Protein AF-A0A1N6K2R1-F1 (afdb_monomer)

Secondary structure (DSSP,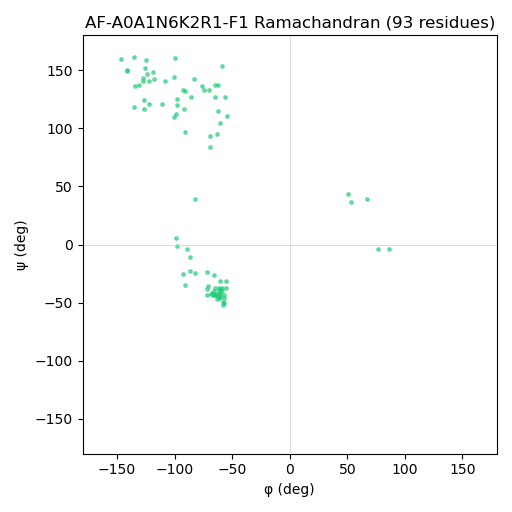 8-state):
---------EEEEEEEEE-SSSTTEEEEEEEEEETTEEEEEEEEEEEEGGGEETTTTEE-TTSHHHHHHHHHHHHHHHHHHHHHHHHHHHHHHT-

InterPro domains:
  IPR035386 Arm, DNA-binding domain [PF17293] (16-92)

Organism: NCBI:txid536979

Nearest PDB structures (foldseek):
  6osx-assembly1_A  TM=4.018E-01  e=1.718E+00  Enterobacter cloacae
  7wn3-assembly1_F  TM=4.623E-01  e=4.032E+00  Homo sapiens
  3ths-assembly1_B  TM=3.609E-01  e=2.708E+00  Rattus norvegicus

Mean predicted aligned error: 6.16 Å

Radius of gyration: 16.41 Å; Cα contacts (8 Å, |Δi|>4): 125; chains: 1; bounding box: 39×26×52 Å

pLDDT: mean 88.37, std 15.45, range [33.62, 97.56]

Foldseek 3Di:
DDPPPQDFDWDKAKDWDQDPVDPQKTWIWIWIATSNDTDIDTPPDIDGPVQADHVRRAGNPPDPVRVVRRVVVVVVRVVVVVVVVVVVVVVVVVD

Sequence (95 aa):
MILNAQANTFDVHFLTRKSRSTKGMCDIFARITMNGQPKESAIKAEISAKDWNRKKGQPKSTTPELKKLEEHLDTIKARMFTHYHGLENKGRRLM

Solvent-accessible surface area (backbone atoms only — not comparable to full-atom values): 5589 Å² total; per-residue (Å²): 137,82,84,75,75,80,67,87,43,78,48,78,46,41,49,74,45,78,38,90,88,42,90,70,30,18,36,34,28,41,37,39,29,46,70,88,47,74,47,77,44,79,66,89,43,73,44,47,60,88,48,48,36,79,92,78,35,42,52,44,77,81,46,75,69,34,37,53,50,40,56,50,51,51,52,52,51,52,50,52,53,53,51,50,55,53,52,53,55,52,56,62,70,78,106

Structure (mmCIF, N/CA/C/O backbone):
data_AF-A0A1N6K2R1-F1
#
_entry.id   AF-A0A1N6K2R1-F1
#
loop_
_atom_site.group_PDB
_atom_site.id
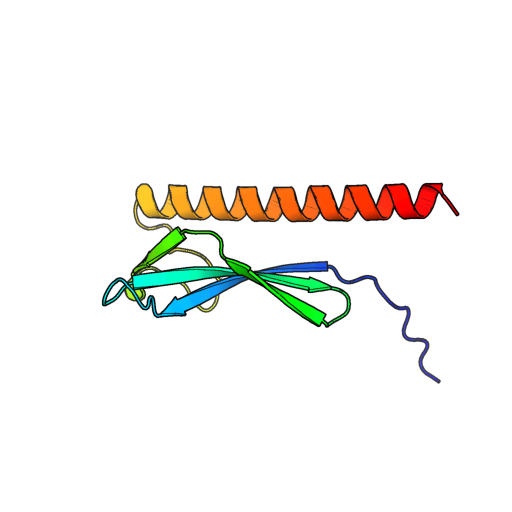_atom_site.type_symbol
_atom_site.label_atom_id
_atom_site.label_alt_id
_atom_site.la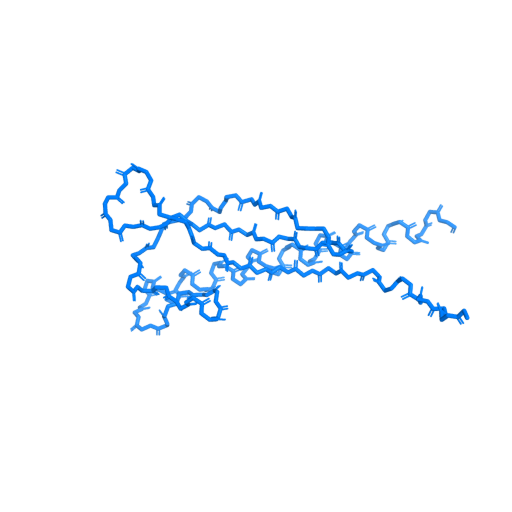bel_comp_id
_atom_site.label_asym_id
_atom_site.label_entity_id
_atom_site.label_seq_id
_atom_site.pdbx_PDB_ins_code
_atom_site.Cartn_x
_atom_site.Cartn_y
_atom_site.Cartn_z
_atom_site.occupancy
_atom_site.B_iso_or_equiv
_atom_site.auth_seq_id
_atom_site.auth_comp_id
_atom_site.auth_asym_id
_atom_site.auth_atom_id
_atom_site.pdbx_PDB_model_num
ATOM 1 N N . MET A 1 1 ? 1.376 -14.250 -36.496 1.00 33.62 1 MET A N 1
ATOM 2 C CA . MET A 1 1 ? 2.429 -13.848 -35.540 1.00 33.62 1 MET A CA 1
ATOM 3 C C . MET A 1 1 ? 2.082 -12.458 -35.038 1.00 33.62 1 MET A C 1
ATOM 5 O O . MET A 1 1 ? 2.163 -11.525 -35.820 1.00 33.62 1 MET A O 1
ATOM 9 N N . ILE A 1 2 ? 1.608 -12.318 -33.799 1.00 35.53 2 ILE A N 1
ATOM 10 C CA . ILE A 1 2 ? 1.464 -10.993 -33.180 1.00 35.53 2 ILE A CA 1
ATOM 11 C C . ILE A 1 2 ? 2.766 -10.744 -32.423 1.00 35.53 2 ILE A C 1
ATOM 13 O O . ILE A 1 2 ? 3.114 -11.508 -31.525 1.00 35.53 2 ILE A O 1
ATOM 17 N N . LEU A 1 3 ? 3.506 -9.717 -32.838 1.00 37.94 3 LEU A N 1
ATOM 18 C CA . LEU A 1 3 ? 4.634 -9.173 -32.091 1.00 37.94 3 LEU A CA 1
ATOM 19 C C . LEU A 1 3 ? 4.093 -8.630 -30.764 1.00 37.94 3 LEU A C 1
ATOM 21 O O . LEU A 1 3 ? 3.615 -7.501 -30.699 1.00 37.94 3 LEU A O 1
ATOM 25 N N . ASN A 1 4 ? 4.147 -9.436 -29.703 1.00 46.22 4 ASN A N 1
ATOM 26 C CA . ASN A 1 4 ? 4.049 -8.907 -28.350 1.00 46.22 4 ASN A CA 1
ATOM 27 C C . ASN A 1 4 ? 5.341 -8.133 -28.099 1.00 46.22 4 ASN A C 1
ATOM 29 O O . ASN A 1 4 ? 6.355 -8.709 -27.711 1.00 46.22 4 ASN A O 1
ATOM 33 N N . ALA A 1 5 ? 5.314 -6.826 -28.356 1.00 45.41 5 ALA A N 1
ATOM 34 C CA . ALA A 1 5 ? 6.280 -5.925 -27.758 1.00 45.41 5 ALA A CA 1
ATOM 35 C C . ALA A 1 5 ? 6.198 -6.156 -26.246 1.00 45.41 5 ALA A C 1
ATOM 37 O O . ALA A 1 5 ? 5.167 -5.895 -25.624 1.00 45.41 5 ALA A O 1
ATOM 38 N N . GLN A 1 6 ? 7.243 -6.745 -25.672 1.00 50.84 6 GLN A N 1
ATOM 39 C CA . GLN A 1 6 ? 7.323 -7.003 -24.246 1.00 50.84 6 GLN A CA 1
ATOM 40 C C . GLN A 1 6 ? 7.475 -5.654 -23.542 1.00 50.84 6 GLN A C 1
ATOM 42 O O . GLN A 1 6 ? 8.580 -5.186 -23.292 1.00 50.84 6 GLN A O 1
ATOM 47 N N . ALA A 1 7 ? 6.353 -4.979 -23.291 1.00 58.03 7 ALA A N 1
ATOM 48 C CA . ALA A 1 7 ? 6.334 -3.825 -22.415 1.00 58.03 7 ALA A CA 1
ATOM 49 C C . ALA A 1 7 ? 6.765 -4.330 -21.037 1.00 58.03 7 ALA A C 1
ATOM 51 O O . ALA A 1 7 ? 6.076 -5.166 -20.444 1.00 58.03 7 ALA A O 1
ATOM 52 N N . ASN A 1 8 ? 7.919 -3.866 -20.553 1.00 67.75 8 ASN A N 1
ATOM 53 C CA . ASN A 1 8 ? 8.292 -4.077 -19.164 1.00 67.75 8 ASN A CA 1
ATOM 54 C C . ASN A 1 8 ? 7.215 -3.410 -18.306 1.00 67.75 8 ASN A C 1
ATOM 56 O O . ASN A 1 8 ? 7.119 -2.186 -18.242 1.00 67.75 8 ASN A O 1
ATOM 60 N N . THR A 1 9 ? 6.343 -4.223 -17.722 1.00 85.19 9 THR A N 1
ATOM 61 C CA . THR A 1 9 ? 5.227 -3.742 -16.909 1.00 85.19 9 THR A CA 1
ATOM 62 C C . THR A 1 9 ? 5.647 -3.826 -15.459 1.00 85.19 9 THR A C 1
ATOM 64 O O . THR A 1 9 ? 6.053 -4.890 -14.994 1.00 85.19 9 THR A O 1
ATOM 67 N N . PHE A 1 10 ? 5.562 -2.703 -14.754 1.00 91.25 10 PHE A N 1
ATOM 68 C CA . PHE A 1 10 ? 5.799 -2.613 -13.321 1.00 91.25 10 PHE A CA 1
ATOM 69 C C . PHE A 1 10 ? 4.597 -1.941 -12.674 1.00 91.25 10 PHE A C 1
ATOM 71 O O . PHE A 1 10 ? 4.210 -0.838 -13.056 1.00 91.25 10 PHE A O 1
ATOM 78 N N . ASP A 1 11 ? 4.012 -2.614 -11.694 1.00 94.25 11 ASP A N 1
ATOM 79 C CA . ASP A 1 11 ? 2.858 -2.114 -10.969 1.00 94.25 11 ASP A CA 1
ATOM 80 C C . ASP A 1 11 ? 2.943 -2.461 -9.479 1.00 94.25 11 ASP A C 1
ATOM 82 O O . ASP A 1 11 ? 3.536 -3.467 -9.080 1.00 94.25 11 ASP A O 1
ATOM 86 N N . VAL A 1 12 ? 2.352 -1.600 -8.651 1.00 95.62 12 VAL A N 1
ATOM 87 C CA . VAL A 1 12 ? 2.331 -1.734 -7.194 1.00 95.62 12 VAL A CA 1
ATOM 88 C C . VAL A 1 12 ? 0.923 -1.451 -6.686 1.00 95.62 12 VAL A C 1
ATOM 90 O O . VAL A 1 12 ? 0.421 -0.324 -6.768 1.00 95.62 12 VAL A O 1
ATOM 93 N N . HIS A 1 13 ? 0.328 -2.465 -6.066 1.00 95.81 13 HIS A N 1
ATOM 94 C CA . HIS A 1 13 ? -0.947 -2.369 -5.362 1.00 95.81 13 HIS A CA 1
ATOM 95 C C . HIS A 1 13 ? -0.821 -2.864 -3.931 1.00 95.81 13 HIS A C 1
ATOM 97 O O . HIS A 1 13 ? -0.028 -3.756 -3.644 1.00 95.81 13 HIS A O 1
ATOM 103 N N . PHE A 1 14 ? -1.650 -2.337 -3.034 1.00 97.56 14 PHE A N 1
ATOM 104 C CA . PHE A 1 14 ? -1.738 -2.851 -1.676 1.00 97.56 14 PHE A CA 1
ATOM 105 C C . PHE A 1 14 ? -2.949 -3.763 -1.513 1.00 97.56 14 PHE A C 1
ATOM 107 O O . PHE A 1 14 ? -4.021 -3.541 -2.081 1.00 97.56 14 PHE A O 1
ATOM 114 N N . LEU A 1 15 ? -2.772 -4.803 -0.709 1.00 96.69 15 LEU A N 1
ATOM 115 C CA . LEU A 1 15 ? -3.822 -5.730 -0.317 1.00 96.69 15 LEU A CA 1
ATOM 116 C C . LEU A 1 15 ? -3.736 -6.013 1.175 1.00 96.69 15 LEU A C 1
ATOM 118 O O . LEU A 1 15 ? -2.708 -5.794 1.810 1.00 96.69 15 LEU A O 1
ATOM 122 N N . THR A 1 16 ? -4.828 -6.524 1.725 1.00 96.94 16 THR A N 1
ATOM 123 C CA . THR A 1 16 ? -4.923 -6.892 3.133 1.00 96.94 16 THR A CA 1
ATOM 124 C C . THR A 1 16 ? -5.182 -8.383 3.287 1.00 96.94 16 THR A C 1
ATOM 126 O O . THR A 1 16 ? -5.921 -8.989 2.506 1.00 96.94 16 THR A O 1
ATOM 129 N N . ARG A 1 17 ? -4.576 -8.987 4.311 1.00 95.25 17 ARG A N 1
ATOM 130 C CA . ARG A 1 17 ? -4.861 -10.361 4.747 1.00 95.25 17 ARG A CA 1
ATOM 131 C C . ARG A 1 17 ? -5.245 -10.333 6.217 1.00 95.25 17 ARG A C 1
ATOM 133 O O . ARG A 1 17 ? -4.754 -9.498 6.965 1.00 95.25 17 ARG A O 1
ATOM 140 N N . LYS A 1 18 ? -6.140 -11.229 6.635 1.00 95.12 18 LYS A N 1
ATOM 141 C CA . LYS A 1 18 ? -6.577 -11.304 8.034 1.00 95.12 18 LYS A CA 1
ATOM 142 C C . LYS A 1 18 ? -5.359 -11.498 8.943 1.00 95.12 18 LYS A C 1
ATOM 144 O O . LYS A 1 18 ? -4.590 -12.433 8.720 1.00 95.12 18 LYS A O 1
ATOM 149 N N . SER A 1 19 ? -5.225 -10.640 9.951 1.00 92.81 19 SER A N 1
ATOM 150 C CA . SER A 1 19 ? -4.154 -10.755 10.937 1.00 92.81 19 SER A CA 1
ATOM 151 C C . SER A 1 19 ? -4.330 -12.038 11.743 1.00 92.81 19 SER A C 1
ATOM 153 O O . SER A 1 19 ? -5.447 -12.411 12.124 1.00 92.81 19 SER A O 1
ATOM 155 N N . ARG A 1 20 ? -3.217 -12.738 11.980 1.00 88.50 20 ARG A N 1
ATOM 156 C CA . ARG A 1 20 ? -3.187 -13.922 12.855 1.00 88.50 20 ARG A CA 1
ATOM 157 C C . ARG A 1 20 ? -3.077 -13.539 14.328 1.00 88.50 20 ARG A C 1
ATOM 159 O O . ARG A 1 20 ? -3.494 -14.322 15.174 1.00 88.50 20 ARG A O 1
ATOM 166 N N . SER A 1 21 ? -2.538 -12.356 14.611 1.00 87.06 21 SER A N 1
ATOM 167 C CA . SER A 1 21 ? -2.251 -11.890 15.967 1.00 87.06 21 SER A CA 1
ATOM 168 C C . SER A 1 21 ? -3.421 -11.115 16.565 1.00 87.06 21 SER A C 1
ATOM 170 O O . SER A 1 21 ? -3.696 -11.243 17.755 1.00 87.06 21 SER A O 1
ATOM 172 N N . THR A 1 22 ? -4.152 -10.358 15.739 1.00 91.00 22 THR A N 1
ATOM 173 C CA . THR A 1 22 ? -5.143 -9.395 16.232 1.00 91.00 22 THR A CA 1
ATOM 174 C C . THR A 1 22 ? -6.512 -9.613 15.586 1.00 91.00 22 THR A C 1
ATOM 176 O O . THR A 1 22 ? -6.705 -9.454 14.377 1.00 91.00 22 THR A O 1
ATOM 179 N N . LYS A 1 23 ? -7.520 -9.969 16.395 1.00 92.50 23 LYS A N 1
ATOM 180 C CA . LYS A 1 23 ? -8.887 -10.223 15.910 1.00 92.50 23 LYS A CA 1
ATOM 181 C C . LYS A 1 23 ? -9.508 -8.940 15.342 1.00 92.50 23 LYS A C 1
ATOM 183 O O . LYS A 1 23 ? -9.580 -7.925 16.021 1.00 92.50 23 LYS A O 1
ATOM 188 N N . GLY A 1 24 ? -10.010 -9.008 14.108 1.00 92.69 24 GLY A N 1
ATOM 189 C CA . GLY A 1 24 ? -10.670 -7.880 13.431 1.00 92.69 24 GLY A CA 1
ATOM 190 C C . GLY A 1 24 ? -9.722 -6.934 12.682 1.00 92.69 24 GLY A C 1
ATOM 191 O O . GLY A 1 24 ? -10.197 -6.039 11.976 1.00 92.69 24 GLY A O 1
ATOM 192 N N . MET A 1 25 ? -8.410 -7.165 12.777 1.00 95.88 25 MET A N 1
ATOM 193 C CA . MET A 1 25 ? -7.389 -6.440 12.025 1.00 95.88 25 MET A CA 1
ATOM 194 C C . MET A 1 25 ? -6.920 -7.245 10.815 1.00 95.88 25 MET A C 1
ATOM 196 O O . MET A 1 25 ? -7.113 -8.463 10.713 1.00 95.88 25 MET A O 1
ATOM 200 N N . CYS A 1 26 ? -6.318 -6.536 9.874 1.00 96.62 26 CYS A N 1
ATOM 201 C CA . CYS A 1 26 ? -5.689 -7.094 8.698 1.00 96.62 26 CYS A CA 1
ATOM 202 C C . CYS A 1 26 ? -4.286 -6.522 8.526 1.00 96.62 26 CYS A C 1
ATOM 204 O O . CYS A 1 26 ? -4.101 -5.310 8.618 1.00 96.62 26 CYS A O 1
ATOM 206 N N . ASP A 1 27 ? -3.346 -7.397 8.191 1.00 96.75 27 ASP A N 1
ATOM 207 C CA . ASP A 1 27 ? -1.990 -7.049 7.791 1.00 96.75 27 ASP A CA 1
ATOM 208 C C . ASP A 1 27 ? -1.993 -6.516 6.354 1.00 96.75 27 ASP A C 1
ATOM 210 O O . ASP A 1 27 ? -2.645 -7.090 5.471 1.00 96.75 27 ASP A O 1
ATOM 214 N N . ILE A 1 28 ? -1.249 -5.438 6.110 1.00 97.38 28 ILE A N 1
ATOM 215 C CA . ILE A 1 28 ? -1.101 -4.817 4.791 1.00 97.38 28 ILE A CA 1
ATOM 216 C C . ILE A 1 28 ? 0.129 -5.385 4.073 1.00 97.38 28 ILE A C 1
ATOM 218 O O . ILE A 1 28 ? 1.234 -5.450 4.621 1.00 97.38 28 ILE A O 1
ATOM 222 N N . PHE A 1 29 ? -0.059 -5.742 2.806 1.00 97.56 29 PHE A N 1
ATOM 223 C CA . PHE A 1 29 ? 0.976 -6.226 1.900 1.00 97.56 29 PHE A CA 1
ATOM 224 C C . PHE A 1 29 ? 1.044 -5.337 0.661 1.00 97.56 29 PHE A C 1
ATOM 226 O O . PHE A 1 29 ? 0.011 -4.955 0.113 1.00 97.56 29 PHE A O 1
ATOM 233 N N . ALA A 1 30 ? 2.254 -5.063 0.181 1.00 97.31 30 ALA A N 1
ATOM 234 C CA . ALA A 1 30 ? 2.471 -4.585 -1.175 1.00 97.31 30 ALA A CA 1
ATOM 235 C C . ALA A 1 30 ? 2.570 -5.783 -2.116 1.00 97.31 30 ALA A C 1
ATOM 237 O O . ALA A 1 30 ? 3.387 -6.678 -1.911 1.00 97.31 30 ALA A O 1
ATOM 238 N N . ARG A 1 31 ? 1.758 -5.772 -3.165 1.00 96.56 31 ARG A N 1
ATOM 239 C CA . ARG A 1 31 ? 1.838 -6.660 -4.315 1.00 96.56 31 ARG A CA 1
ATOM 240 C C . ARG A 1 31 ? 2.520 -5.906 -5.447 1.00 96.56 31 ARG A C 1
ATOM 242 O O . ARG A 1 31 ? 1.945 -4.984 -6.020 1.00 96.56 31 ARG A O 1
ATOM 249 N N . ILE A 1 32 ? 3.739 -6.320 -5.746 1.00 95.69 32 ILE A N 1
ATOM 250 C CA . ILE A 1 32 ? 4.567 -5.794 -6.824 1.00 95.69 32 ILE A CA 1
ATOM 251 C C . ILE A 1 32 ? 4.411 -6.750 -8.000 1.00 95.69 32 ILE A C 1
ATOM 253 O O . ILE A 1 32 ? 4.708 -7.935 -7.863 1.00 95.69 32 ILE A O 1
ATOM 257 N N . THR A 1 33 ? 3.927 -6.268 -9.138 1.00 94.44 33 THR A N 1
ATOM 258 C CA . THR A 1 33 ? 3.758 -7.081 -10.346 1.00 94.44 33 THR A CA 1
ATOM 259 C C . THR A 1 33 ? 4.757 -6.628 -11.392 1.00 94.44 33 THR A C 1
ATOM 261 O O . THR A 1 33 ? 4.748 -5.469 -11.792 1.00 94.44 33 THR A O 1
ATOM 264 N N . MET A 1 34 ? 5.610 -7.552 -11.830 1.00 91.06 34 MET A N 1
ATOM 265 C CA . MET A 1 34 ? 6.600 -7.320 -12.877 1.00 91.06 34 MET A CA 1
ATOM 266 C C . MET A 1 34 ? 6.384 -8.311 -14.009 1.00 91.06 34 MET A C 1
ATOM 268 O O . MET A 1 34 ? 6.438 -9.516 -13.772 1.00 91.06 34 MET A O 1
ATOM 272 N N . ASN A 1 35 ? 6.128 -7.831 -15.226 1.00 89.44 35 ASN A N 1
ATOM 273 C CA . ASN A 1 35 ? 5.937 -8.684 -16.409 1.00 89.44 35 ASN A CA 1
ATOM 274 C C . ASN A 1 35 ? 4.909 -9.805 -16.177 1.00 89.44 35 ASN A C 1
ATOM 276 O O . ASN A 1 35 ? 5.127 -10.969 -16.510 1.00 89.44 35 ASN A O 1
ATOM 280 N N . GLY A 1 36 ? 3.793 -9.448 -15.534 1.00 86.19 36 GLY A N 1
ATOM 281 C CA . GLY A 1 36 ? 2.715 -10.372 -15.176 1.00 86.19 36 GLY A CA 1
ATOM 282 C C . GLY A 1 36 ? 2.998 -11.281 -13.974 1.00 86.19 36 GLY A C 1
ATOM 283 O O . GLY A 1 36 ? 2.099 -12.005 -13.550 1.00 86.19 36 GLY A O 1
ATOM 284 N N . GLN A 1 37 ? 4.195 -11.236 -13.381 1.00 91.38 37 GLN A N 1
ATOM 285 C CA . GLN A 1 37 ? 4.549 -12.032 -12.206 1.00 91.38 37 GLN A CA 1
ATOM 286 C C . GLN A 1 37 ? 4.425 -11.207 -10.916 1.00 91.38 37 GLN A C 1
ATOM 288 O O . GLN A 1 37 ? 5.202 -10.273 -10.705 1.00 91.38 37 GLN A O 1
ATOM 293 N N . PRO A 1 38 ? 3.467 -11.532 -10.028 1.00 93.56 38 PRO A N 1
ATOM 294 C CA . PRO A 1 38 ? 3.322 -10.846 -8.755 1.00 93.56 38 PRO A CA 1
ATOM 295 C C . PRO A 1 38 ? 4.265 -11.410 -7.686 1.00 93.56 38 PRO A C 1
ATOM 297 O O . PRO A 1 38 ? 4.452 -12.622 -7.556 1.00 93.56 38 PRO A O 1
ATOM 300 N N . LYS A 1 39 ? 4.793 -10.518 -6.854 1.00 95.25 39 LYS A N 1
ATOM 301 C CA . LYS A 1 39 ? 5.459 -10.813 -5.584 1.00 95.25 39 LYS A CA 1
ATOM 302 C C . LYS A 1 39 ? 4.814 -9.976 -4.488 1.00 95.25 39 LYS A C 1
ATOM 304 O O . LYS A 1 39 ? 4.469 -8.819 -4.709 1.00 95.25 39 LYS A O 1
ATOM 309 N N . GLU A 1 40 ? 4.640 -10.563 -3.312 1.00 95.50 40 GLU A N 1
ATOM 310 C CA . GLU A 1 40 ? 4.068 -9.877 -2.152 1.00 95.50 40 GLU A CA 1
ATOM 311 C C . GLU A 1 40 ? 5.148 -9.610 -1.103 1.00 95.50 40 GLU A C 1
ATOM 313 O O . GLU A 1 40 ? 6.009 -10.454 -0.858 1.00 95.50 40 GLU A O 1
ATOM 318 N N . SER A 1 41 ? 5.081 -8.441 -0.470 1.00 93.50 41 SER A N 1
ATOM 319 C CA . SER A 1 41 ? 5.938 -8.050 0.647 1.00 93.50 41 SER A CA 1
ATOM 320 C C . SER A 1 41 ? 5.100 -7.428 1.759 1.00 93.50 41 SER A C 1
ATOM 322 O O . SER A 1 41 ? 4.208 -6.621 1.496 1.00 93.50 41 SER A O 1
ATOM 324 N N . ALA A 1 42 ? 5.368 -7.807 3.008 1.00 93.88 42 ALA A N 1
ATOM 325 C CA . ALA A 1 42 ? 4.657 -7.275 4.165 1.00 93.88 42 ALA A CA 1
ATOM 326 C C . ALA A 1 42 ? 5.116 -5.841 4.483 1.00 93.88 42 ALA A C 1
ATOM 328 O O . ALA A 1 42 ? 6.313 -5.574 4.575 1.00 93.88 42 ALA A O 1
ATOM 329 N N . ILE A 1 43 ? 4.164 -4.934 4.715 1.00 93.50 43 ILE A N 1
ATOM 330 C CA . ILE A 1 43 ? 4.418 -3.510 5.018 1.00 93.50 43 ILE A CA 1
ATOM 331 C C . ILE A 1 43 ? 4.573 -3.273 6.533 1.00 93.50 43 ILE A C 1
ATOM 333 O O . ILE A 1 43 ? 4.925 -2.180 6.961 1.00 93.50 43 ILE A O 1
ATOM 337 N N . LYS A 1 44 ? 4.391 -4.315 7.362 1.00 91.25 44 LYS A N 1
ATOM 338 C CA . LYS A 1 44 ? 4.410 -4.231 8.838 1.00 91.25 44 LYS A CA 1
ATOM 339 C C . LYS A 1 44 ? 3.447 -3.160 9.374 1.00 91.25 44 LYS A C 1
ATOM 341 O O . LYS A 1 44 ? 3.742 -2.474 10.346 1.00 91.25 44 LYS A O 1
ATOM 346 N N . ALA A 1 45 ? 2.300 -3.029 8.717 1.00 93.44 45 ALA A N 1
ATOM 347 C CA . ALA A 1 45 ? 1.208 -2.160 9.117 1.00 93.44 45 ALA A CA 1
ATOM 348 C C . ALA A 1 45 ? -0.081 -2.983 9.183 1.00 93.44 45 ALA A C 1
ATOM 350 O O . ALA A 1 45 ? -0.303 -3.858 8.341 1.00 93.44 45 ALA A O 1
ATOM 351 N N . GLU A 1 46 ? -0.925 -2.673 10.163 1.00 94.88 46 GLU A N 1
ATOM 352 C CA . GLU A 1 46 ? -2.237 -3.284 10.349 1.00 94.88 46 GLU A CA 1
ATOM 353 C C . GLU A 1 46 ? -3.341 -2.230 10.250 1.00 94.88 46 GLU A C 1
ATOM 355 O O . GLU A 1 46 ? -3.164 -1.070 10.624 1.00 94.88 46 GLU A O 1
ATOM 360 N N . ILE A 1 47 ? -4.506 -2.647 9.766 1.00 96.62 47 ILE A N 1
ATOM 361 C CA . ILE A 1 47 ? -5.710 -1.819 9.685 1.00 96.62 47 ILE A CA 1
ATOM 362 C C . ILE A 1 47 ? -6.947 -2.651 10.017 1.00 96.62 47 ILE A C 1
ATOM 364 O O . ILE A 1 47 ? -6.998 -3.849 9.734 1.00 96.62 47 ILE A O 1
ATOM 368 N N . SER A 1 48 ? -7.978 -2.029 10.591 1.00 97.12 48 SER A N 1
ATOM 369 C CA . SER A 1 48 ? -9.260 -2.708 10.768 1.00 97.12 48 SER A CA 1
ATOM 370 C C . SER A 1 48 ? -9.861 -3.084 9.414 1.00 97.12 48 SER A C 1
ATOM 372 O O . SER A 1 48 ? -9.894 -2.276 8.486 1.00 97.12 48 SER A O 1
ATOM 374 N N . ALA A 1 49 ? -10.416 -4.293 9.308 1.00 95.50 49 ALA A N 1
ATOM 375 C CA . ALA A 1 49 ? -11.034 -4.763 8.066 1.00 95.50 49 ALA A CA 1
ATOM 376 C C . ALA A 1 49 ? -12.138 -3.815 7.550 1.00 95.50 49 ALA A C 1
ATOM 378 O O . ALA A 1 49 ? -12.332 -3.682 6.342 1.00 95.50 49 ALA A O 1
ATOM 379 N N . LYS A 1 50 ? -12.840 -3.128 8.462 1.00 96.06 50 LYS A N 1
ATOM 380 C CA . LYS A 1 50 ? -13.909 -2.173 8.135 1.00 96.06 50 LYS A CA 1
ATOM 381 C C . LYS A 1 50 ? -13.385 -0.868 7.528 1.00 96.06 50 LYS A C 1
ATOM 383 O O . LYS A 1 50 ? -14.140 -0.192 6.830 1.00 96.06 50 LYS A O 1
ATOM 388 N N . ASP A 1 51 ? -12.129 -0.517 7.787 1.00 97.56 51 ASP A N 1
ATOM 389 C CA . ASP A 1 51 ? -11.519 0.754 7.387 1.00 97.56 51 ASP A CA 1
ATOM 390 C C . ASP A 1 51 ? -10.698 0.624 6.097 1.00 97.56 51 ASP A C 1
ATOM 392 O O . ASP A 1 51 ? -10.194 1.613 5.573 1.00 97.56 51 ASP A O 1
ATOM 396 N N . TRP A 1 52 ? -10.618 -0.581 5.526 1.00 97.44 52 TRP A N 1
ATOM 397 C CA . TRP A 1 52 ? -9.968 -0.834 4.244 1.00 97.44 52 TRP A CA 1
ATOM 398 C C . TRP A 1 52 ? -10.945 -0.723 3.068 1.00 97.44 52 TRP A C 1
ATOM 400 O O . TRP A 1 52 ? -12.011 -1.345 3.055 1.00 97.44 52 TRP A O 1
ATOM 410 N N . ASN A 1 53 ? -10.568 0.008 2.019 1.00 96.31 53 ASN A N 1
ATOM 411 C CA . ASN A 1 53 ? -11.277 -0.012 0.746 1.00 96.31 53 ASN A CA 1
ATOM 412 C C . ASN A 1 53 ? -10.670 -1.078 -0.175 1.00 96.31 53 ASN A C 1
ATOM 414 O O . ASN A 1 53 ? -9.704 -0.827 -0.894 1.00 96.31 53 ASN A O 1
ATOM 418 N N . ARG A 1 54 ? -11.278 -2.270 -0.204 1.00 92.81 54 AR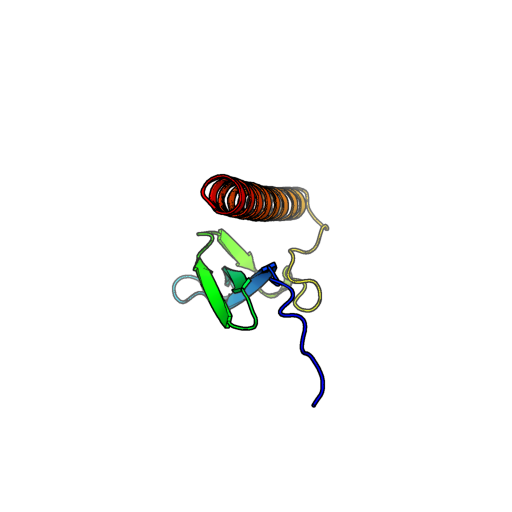G A N 1
ATOM 419 C CA . ARG A 1 54 ? -10.777 -3.408 -0.995 1.00 92.81 54 ARG A CA 1
ATOM 420 C C . ARG A 1 54 ? -10.709 -3.141 -2.502 1.00 92.81 54 ARG A C 1
ATOM 422 O O . ARG A 1 54 ? -9.842 -3.707 -3.154 1.00 92.81 54 ARG A O 1
ATOM 429 N N . LYS A 1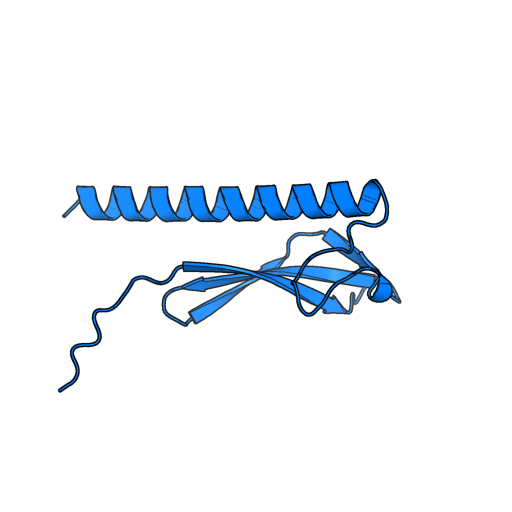 55 ? -11.600 -2.305 -3.052 1.00 92.50 55 LYS A N 1
ATOM 430 C CA . LYS A 1 55 ? -11.603 -1.981 -4.490 1.00 92.50 55 LYS A CA 1
ATOM 431 C C . LYS A 1 55 ? -10.434 -1.078 -4.869 1.00 92.50 55 LYS A C 1
ATOM 433 O O . LYS A 1 55 ? -9.863 -1.247 -5.936 1.00 92.50 55 LYS A O 1
ATOM 438 N N . LYS A 1 56 ? -10.102 -0.124 -3.998 1.00 93.06 56 LYS A N 1
ATOM 439 C CA . LYS A 1 56 ? -9.006 0.824 -4.223 1.00 93.06 56 LYS A CA 1
ATOM 440 C C . LYS A 1 56 ? -7.647 0.296 -3.753 1.00 93.06 56 LYS A C 1
ATOM 442 O O . LYS A 1 56 ? -6.622 0.757 -4.232 1.00 93.06 56 LYS A O 1
ATOM 447 N N . GLY A 1 57 ? -7.638 -0.667 -2.831 1.00 95.06 57 GLY A N 1
ATOM 448 C CA . GLY A 1 57 ? -6.407 -1.136 -2.199 1.00 95.06 57 GLY A CA 1
ATOM 449 C C . GLY A 1 57 ? -5.778 -0.058 -1.317 1.00 95.06 57 GLY A C 1
ATOM 450 O O . GLY A 1 57 ? -4.565 0.102 -1.332 1.00 95.06 57 GLY A O 1
ATOM 451 N N . GLN A 1 58 ? -6.599 0.704 -0.590 1.00 96.31 58 GLN A N 1
ATOM 452 C CA . GLN A 1 58 ? -6.138 1.787 0.283 1.00 96.31 58 GLN A CA 1
ATOM 453 C C . GLN A 1 58 ? -7.039 1.929 1.526 1.00 96.31 58 GLN A C 1
ATOM 455 O O . GLN A 1 58 ? -8.194 1.475 1.498 1.00 96.31 58 GLN A O 1
ATOM 460 N N . PRO A 1 59 ? -6.556 2.557 2.613 1.00 97.06 59 PRO A N 1
ATOM 461 C CA . PRO A 1 59 ? -7.377 2.947 3.755 1.00 97.06 59 PRO A CA 1
ATOM 462 C C . PRO A 1 59 ? -8.505 3.899 3.343 1.00 97.06 59 PRO A C 1
ATOM 464 O O . PRO A 1 59 ? -8.401 4.634 2.366 1.00 97.06 59 PRO A O 1
ATOM 467 N N . LYS A 1 60 ? -9.606 3.922 4.091 1.00 96.31 60 LYS A N 1
ATOM 468 C CA . LYS A 1 60 ? -10.612 4.983 3.958 1.00 96.31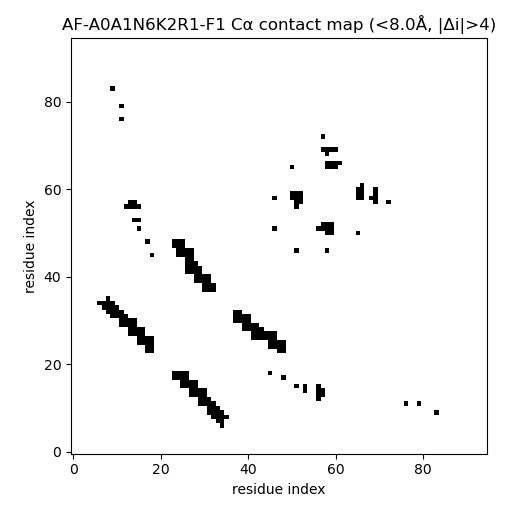 60 LYS A CA 1
ATOM 469 C C . LYS A 1 60 ? -10.044 6.301 4.491 1.00 96.31 60 LYS A C 1
ATOM 471 O O . LYS A 1 60 ? -9.580 6.342 5.617 1.00 96.31 60 LYS A O 1
ATOM 476 N N . SER A 1 61 ? -10.186 7.405 3.769 1.00 92.25 61 SER A N 1
ATOM 477 C CA . SER A 1 61 ? -9.638 8.716 4.170 1.00 92.25 61 SER A CA 1
ATOM 478 C C . SER A 1 61 ? -10.520 9.484 5.177 1.00 92.25 61 SER A C 1
ATOM 480 O O . SER A 1 61 ? -10.710 10.695 5.053 1.00 92.25 61 SER A O 1
ATOM 482 N N . THR A 1 62 ? -11.128 8.789 6.146 1.00 94.62 62 THR A N 1
ATOM 483 C CA . THR A 1 62 ? -12.176 9.351 7.024 1.00 94.62 62 THR A CA 1
ATOM 484 C C . THR A 1 62 ? -11.661 9.942 8.332 1.00 94.62 62 THR A C 1
ATOM 486 O O . THR A 1 62 ? -12.314 10.826 8.877 1.00 94.62 62 THR A O 1
ATOM 489 N N . THR A 1 63 ? -10.512 9.491 8.839 1.00 96.69 63 THR A N 1
ATOM 490 C CA . THR A 1 63 ? -9.894 10.034 10.062 1.00 96.69 63 THR A CA 1
ATOM 491 C C . THR A 1 63 ? -8.459 10.493 9.786 1.00 96.69 63 THR A C 1
ATOM 493 O O . THR A 1 63 ? -7.861 10.037 8.804 1.00 96.69 63 THR A O 1
ATOM 496 N N . PRO A 1 64 ? -7.882 11.387 10.614 1.00 97.38 64 PRO A N 1
ATOM 497 C CA . PRO A 1 64 ? -6.485 11.806 10.476 1.00 97.38 64 PRO A CA 1
ATOM 498 C C . PRO A 1 64 ? -5.496 10.632 10.479 1.00 97.38 64 PRO A C 1
ATOM 500 O O . PRO A 1 64 ? -4.538 10.627 9.712 1.00 97.38 64 PRO A O 1
ATOM 503 N N .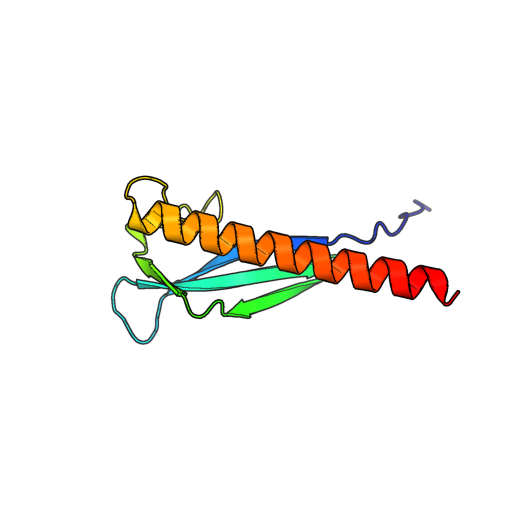 GLU A 1 65 ? -5.751 9.601 11.284 1.00 96.19 65 GLU A N 1
ATOM 504 C CA . GLU A 1 65 ? -4.902 8.410 11.388 1.00 96.19 65 GLU A CA 1
ATOM 505 C C . GLU A 1 65 ? -4.932 7.594 10.095 1.00 96.19 65 GLU A C 1
ATOM 507 O O . GLU A 1 65 ? -3.891 7.137 9.621 1.00 96.19 65 GLU A O 1
ATOM 512 N N . LEU A 1 66 ? -6.115 7.440 9.494 1.00 97.19 66 LEU A N 1
ATOM 513 C CA . LEU A 1 66 ? -6.255 6.715 8.235 1.00 97.19 66 LEU A CA 1
ATOM 514 C C . LEU A 1 66 ? -5.663 7.492 7.055 1.00 97.19 66 LEU A C 1
ATOM 516 O O . LEU A 1 66 ? -5.057 6.873 6.184 1.00 97.19 66 LEU A O 1
ATOM 520 N N . LYS A 1 67 ? -5.771 8.827 7.054 1.00 97.50 67 LYS A N 1
ATOM 521 C CA . LYS A 1 67 ? -5.083 9.685 6.074 1.00 97.50 67 LYS A CA 1
ATOM 522 C C . LYS A 1 67 ? -3.567 9.563 6.192 1.00 97.50 67 LYS A C 1
ATOM 524 O O . LYS A 1 67 ? -2.894 9.356 5.192 1.00 97.50 67 LYS A O 1
ATOM 529 N N . LYS A 1 68 ? -3.032 9.582 7.415 1.00 97.38 68 LYS A N 1
ATOM 530 C CA . LYS A 1 68 ? -1.599 9.376 7.660 1.00 97.38 68 LYS A CA 1
ATOM 531 C C . LYS A 1 68 ? -1.121 8.006 7.166 1.00 97.38 68 LYS A C 1
ATOM 533 O O . LYS A 1 68 ? -0.015 7.887 6.642 1.00 97.38 68 LYS A O 1
ATOM 538 N N . LEU A 1 69 ? -1.940 6.963 7.325 1.00 97.31 69 LEU A N 1
ATOM 539 C CA . LEU A 1 69 ? -1.637 5.641 6.775 1.00 97.31 69 LEU A CA 1
ATOM 540 C C . LEU A 1 69 ? -1.700 5.631 5.241 1.00 97.31 69 LEU A C 1
ATOM 542 O O . LEU A 1 69 ? -0.825 5.044 4.614 1.00 97.31 69 LEU A O 1
ATOM 546 N N . GLU A 1 70 ? -2.697 6.275 4.636 1.00 97.12 70 GLU A N 1
ATOM 547 C CA . GLU A 1 70 ? -2.802 6.433 3.179 1.00 97.12 70 GLU A CA 1
ATOM 548 C C . GLU A 1 70 ? -1.554 7.128 2.603 1.00 97.12 70 GLU A C 1
ATOM 550 O O . GLU A 1 70 ? -0.880 6.552 1.751 1.00 97.12 70 GLU A O 1
ATOM 555 N N . GLU A 1 71 ? -1.148 8.269 3.168 1.00 97.31 71 GLU A N 1
ATOM 556 C CA . GLU A 1 71 ? 0.077 8.999 2.795 1.00 97.31 71 GLU A CA 1
ATOM 557 C C . GLU A 1 71 ? 1.352 8.152 2.961 1.00 97.31 71 GLU A C 1
ATOM 559 O O . GLU A 1 71 ? 2.290 8.217 2.154 1.00 97.31 71 GLU A O 1
ATOM 564 N N . HIS A 1 72 ? 1.408 7.323 4.008 1.00 97.00 72 HIS A N 1
ATOM 565 C CA . HIS A 1 72 ? 2.522 6.406 4.226 1.00 97.00 72 HIS A CA 1
ATOM 566 C C . HIS A 1 72 ? 2.614 5.343 3.120 1.00 97.00 72 HIS A C 1
ATOM 568 O O . HIS A 1 72 ? 3.707 5.073 2.612 1.00 97.00 72 HIS A O 1
ATOM 574 N N . LEU A 1 73 ? 1.481 4.763 2.714 1.00 97.19 73 LEU A N 1
ATOM 575 C CA . LEU A 1 73 ? 1.425 3.793 1.619 1.00 97.19 73 LEU A CA 1
ATOM 576 C C . LEU A 1 73 ? 1.791 4.437 0.277 1.00 97.19 73 LEU A C 1
ATOM 578 O O . LEU A 1 73 ? 2.563 3.847 -0.484 1.00 97.19 73 LEU A O 1
ATOM 582 N N . ASP A 1 74 ? 1.335 5.661 0.018 1.00 97.12 74 ASP A N 1
ATOM 583 C CA . ASP A 1 74 ? 1.722 6.424 -1.173 1.00 97.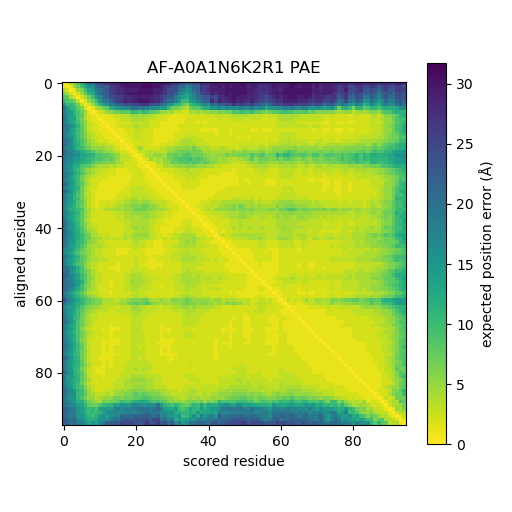12 74 ASP A CA 1
ATOM 584 C C . ASP A 1 74 ? 3.231 6.678 -1.213 1.00 97.12 74 ASP A C 1
ATOM 586 O O . ASP A 1 74 ? 3.879 6.468 -2.242 1.00 97.12 74 ASP A O 1
ATOM 590 N N . THR A 1 75 ? 3.830 7.024 -0.071 1.00 97.44 75 THR A N 1
ATOM 591 C CA . THR A 1 75 ? 5.285 7.195 0.051 1.00 97.44 75 THR A CA 1
ATOM 592 C C . THR A 1 75 ? 6.037 5.900 -0.271 1.00 97.44 75 THR A C 1
ATOM 594 O O . THR A 1 75 ? 7.048 5.922 -0.979 1.00 97.44 75 THR A O 1
ATOM 597 N N . ILE A 1 76 ? 5.559 4.753 0.222 1.00 96.56 76 ILE A N 1
ATOM 598 C CA . ILE A 1 76 ? 6.154 3.442 -0.082 1.00 96.56 76 ILE A CA 1
ATOM 599 C C . ILE A 1 76 ? 6.050 3.142 -1.577 1.00 96.56 76 ILE A C 1
ATOM 601 O O . ILE A 1 76 ? 7.049 2.761 -2.193 1.00 96.56 76 ILE A O 1
ATOM 605 N N . LYS A 1 77 ? 4.870 3.351 -2.169 1.00 96.06 77 LYS A N 1
ATOM 606 C CA . LYS A 1 77 ? 4.640 3.150 -3.600 1.00 96.06 77 LYS A CA 1
ATOM 607 C C . LYS A 1 77 ? 5.590 4.019 -4.428 1.00 96.06 77 LYS A C 1
ATOM 609 O O . LYS A 1 77 ? 6.309 3.488 -5.272 1.00 96.06 77 LYS A O 1
ATOM 614 N N . ALA A 1 78 ? 5.692 5.314 -4.128 1.00 96.75 78 ALA A N 1
ATOM 615 C CA . ALA A 1 78 ? 6.597 6.241 -4.811 1.00 96.75 78 ALA A CA 1
ATOM 616 C C . ALA A 1 78 ? 8.076 5.816 -4.723 1.00 96.75 78 ALA A C 1
ATOM 618 O O . ALA A 1 78 ? 8.806 5.883 -5.718 1.00 96.75 78 ALA A O 1
ATOM 619 N N . ARG A 1 79 ? 8.522 5.312 -3.562 1.00 96.19 79 ARG A N 1
ATOM 620 C CA . ARG A 1 79 ? 9.884 4.773 -3.392 1.00 96.19 79 ARG A CA 1
ATOM 621 C C . ARG A 1 79 ? 10.120 3.537 -4.256 1.00 96.19 79 ARG A C 1
ATOM 623 O O . ARG A 1 79 ? 11.165 3.446 -4.894 1.00 96.19 79 ARG A O 1
ATOM 630 N N . MET A 1 80 ? 9.160 2.613 -4.325 1.00 95.06 80 MET A N 1
ATOM 631 C CA . MET A 1 80 ? 9.268 1.421 -5.176 1.00 95.06 80 MET A CA 1
ATOM 632 C C . MET A 1 80 ? 9.398 1.787 -6.659 1.00 95.06 80 MET A C 1
ATOM 634 O O . MET A 1 80 ? 10.294 1.269 -7.324 1.00 95.06 80 MET A O 1
ATOM 638 N N . PHE A 1 81 ? 8.582 2.724 -7.154 1.00 94.19 81 PHE A N 1
ATOM 639 C CA . PHE A 1 81 ? 8.707 3.233 -8.527 1.00 94.19 81 PHE A CA 1
ATOM 640 C C . PHE A 1 81 ? 10.060 3.906 -8.767 1.00 94.19 81 PHE A C 1
ATOM 642 O O . PHE A 1 81 ? 10.733 3.607 -9.751 1.00 94.19 81 PHE A O 1
ATOM 649 N N . THR A 1 82 ? 10.508 4.757 -7.841 1.00 95.25 82 THR A N 1
ATOM 650 C CA . THR A 1 82 ? 11.823 5.413 -7.933 1.00 95.25 82 THR A CA 1
ATOM 651 C C . THR A 1 82 ? 12.958 4.393 -8.036 1.00 95.25 82 THR A C 1
ATOM 653 O O . THR A 1 82 ? 13.841 4.525 -8.883 1.00 95.25 82 THR A O 1
ATOM 656 N N . HIS A 1 83 ? 12.937 3.351 -7.202 1.00 93.12 83 HIS A N 1
ATOM 657 C CA . HIS A 1 83 ? 13.946 2.295 -7.241 1.00 93.12 83 HIS A CA 1
ATOM 658 C C . HIS A 1 83 ? 13.887 1.481 -8.534 1.00 93.12 83 HIS A C 1
ATOM 660 O O . HIS A 1 83 ? 14.938 1.229 -9.124 1.00 93.12 83 HIS A O 1
ATOM 666 N N . TYR A 1 84 ? 12.688 1.118 -8.997 1.00 91.50 84 TYR A N 1
ATOM 667 C CA . TYR A 1 84 ? 12.503 0.406 -10.261 1.00 91.50 84 TYR A CA 1
ATOM 668 C C . TYR A 1 84 ? 13.081 1.200 -11.441 1.00 91.50 84 TYR A C 1
ATOM 670 O O . TYR A 1 84 ? 13.953 0.693 -12.146 1.00 91.50 84 TYR A O 1
ATOM 678 N N . HIS A 1 85 ? 12.699 2.472 -11.592 1.00 89.56 85 HIS A N 1
ATOM 679 C CA . HIS A 1 85 ? 13.231 3.336 -12.651 1.00 89.56 85 HIS A CA 1
ATOM 680 C C . HIS A 1 85 ? 14.746 3.531 -12.540 1.00 89.56 85 HIS A C 1
ATOM 682 O O . HIS A 1 85 ? 15.454 3.549 -13.546 1.00 89.56 85 HIS A O 1
ATOM 688 N N . GLY A 1 86 ? 15.278 3.642 -11.319 1.00 91.12 86 GLY A N 1
ATOM 689 C CA . GLY A 1 86 ? 16.719 3.719 -11.092 1.00 91.12 86 GLY A CA 1
ATOM 690 C C . GLY A 1 86 ? 17.471 2.471 -11.567 1.00 91.12 86 GLY A C 1
ATOM 691 O O . GLY A 1 86 ? 18.557 2.593 -12.137 1.00 91.12 86 GLY A O 1
ATOM 692 N N . LEU A 1 87 ? 16.909 1.278 -11.351 1.00 87.94 87 LEU A N 1
ATOM 693 C CA . LEU A 1 87 ? 17.482 0.012 -11.817 1.00 87.94 87 LEU A CA 1
ATOM 694 C C . LEU A 1 87 ? 17.363 -0.145 -13.337 1.00 87.94 87 LEU A C 1
ATOM 696 O O . LEU A 1 87 ? 18.342 -0.513 -13.982 1.00 87.94 87 LEU A O 1
ATOM 700 N N . GLU A 1 88 ? 16.212 0.197 -13.913 1.00 85.31 88 GLU A N 1
ATOM 701 C CA . GLU A 1 88 ? 15.971 0.158 -15.360 1.00 85.31 88 GLU A CA 1
ATOM 702 C C . GLU A 1 88 ? 16.935 1.085 -16.121 1.00 85.31 88 GLU A C 1
ATOM 704 O O . GLU A 1 88 ? 17.594 0.666 -17.075 1.00 85.31 88 GLU A O 1
ATOM 709 N N . ASN A 1 89 ? 17.116 2.316 -15.633 1.00 79.94 89 ASN A N 1
ATOM 710 C CA . ASN A 1 89 ? 18.038 3.288 -16.223 1.00 79.94 89 ASN A CA 1
ATOM 711 C C . ASN A 1 89 ? 19.506 2.850 -16.129 1.00 79.94 89 ASN A C 1
ATOM 713 O O . ASN A 1 89 ? 20.282 3.080 -17.057 1.00 79.94 89 ASN A O 1
ATOM 717 N N . LYS A 1 90 ? 19.906 2.213 -15.020 1.00 76.56 90 LYS A N 1
ATOM 718 C CA . LYS A 1 90 ? 21.254 1.637 -14.885 1.00 76.56 90 LYS A CA 1
ATOM 719 C C . LYS A 1 90 ? 21.457 0.468 -15.843 1.00 76.56 90 LYS A C 1
ATOM 721 O O . LYS A 1 90 ? 22.494 0.419 -16.494 1.00 76.56 90 LYS A O 1
ATOM 726 N N . GLY A 1 91 ? 20.466 -0.418 -15.959 1.00 72.25 91 GLY A N 1
ATOM 727 C CA . GLY A 1 91 ? 20.491 -1.537 -16.898 1.00 72.25 91 GLY A CA 1
ATOM 728 C C . GLY A 1 91 ? 20.679 -1.067 -18.337 1.00 72.25 91 GLY A C 1
ATOM 729 O O . GLY A 1 91 ? 21.531 -1.595 -19.035 1.00 72.25 91 GLY A O 1
ATOM 730 N N . ARG A 1 92 ? 19.973 -0.007 -18.751 1.00 66.62 92 ARG A N 1
ATOM 731 C CA . ARG A 1 92 ? 20.079 0.567 -20.103 1.00 66.62 92 ARG A CA 1
ATOM 732 C C . ARG A 1 92 ? 21.438 1.201 -20.420 1.00 66.62 92 ARG A C 1
ATOM 734 O O . ARG A 1 92 ? 21.793 1.281 -21.586 1.00 66.62 92 ARG A O 1
ATOM 741 N N . ARG A 1 93 ? 22.185 1.674 -19.416 1.00 61.16 93 ARG A N 1
ATOM 742 C CA . ARG A 1 93 ? 23.483 2.348 -19.618 1.00 61.16 93 ARG A CA 1
ATOM 743 C C . ARG A 1 93 ? 24.678 1.390 -19.680 1.00 61.16 93 ARG A C 1
ATOM 745 O O . ARG A 1 93 ? 25.778 1.827 -19.995 1.00 61.16 93 ARG A O 1
ATOM 752 N N . LEU A 1 94 ? 24.472 0.120 -19.342 1.00 56.97 94 LEU A N 1
ATOM 753 C CA . LEU A 1 94 ? 25.493 -0.930 -19.399 1.00 56.97 94 LEU A CA 1
ATOM 754 C C . LEU A 1 94 ? 25.381 -1.798 -20.667 1.00 56.97 94 LEU A C 1
ATOM 756 O O . LEU A 1 94 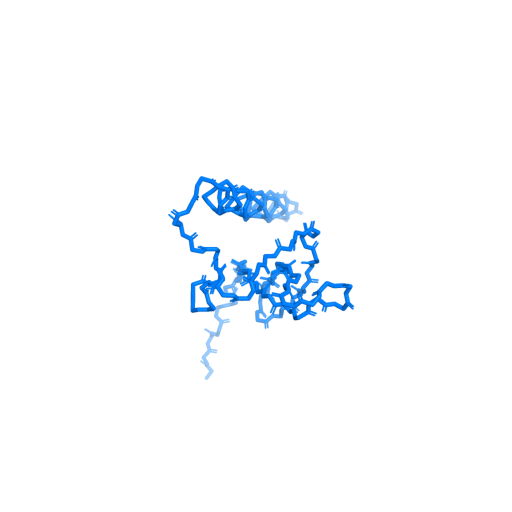? 26.098 -2.791 -20.764 1.00 56.97 94 LEU A O 1
ATOM 760 N N . MET A 1 95 ? 24.487 -1.443 -21.599 1.00 48.66 95 MET A N 1
ATOM 761 C CA . MET A 1 95 ? 24.299 -2.113 -22.893 1.00 48.66 95 MET A CA 1
ATOM 762 C C . MET A 1 95 ? 24.830 -1.259 -24.038 1.00 48.66 95 MET A C 1
ATOM 764 O O . MET A 1 95 ? 24.751 -0.014 -23.915 1.00 48.66 95 MET A O 1
#